Protein AF-A0A4Q3IGM4-F1 (afdb_monomer)

Radius of gyration: 17.04 Å; Cα contacts (8 Å, |Δi|>4): 184; chains: 1; bounding box: 42×23×62 Å

Solvent-accessible surface area (backbone atoms only — not comparable to full-atom values): 6688 Å² total; per-residue (Å²): 136,84,82,81,76,77,72,74,67,77,45,45,34,35,38,36,23,40,48,46,33,85,78,40,99,53,89,68,26,43,47,38,33,61,51,44,54,72,73,38,50,65,60,54,46,42,75,71,33,32,49,77,45,77,71,53,60,65,49,81,87,68,44,58,88,53,85,77,88,62,59,96,88,44,82,60,43,42,60,54,50,15,51,32,54,42,40,32,54,52,42,50,56,40,53,73,69,75,30,50,67,42,76,32,43,29,28,79,64,52,57,68,12,66,74,108

Nearest PDB structures (foldseek):
  1cev-assembly1_A  TM=8.577E-01  e=1.804E-06  [Bacillus] caldovelox
  4q3q-assembly3_C  TM=8.534E-01  e=1.298E-05  Schistosoma mansoni
  4q3v-assembly3_C  TM=8.436E-01  e=2.506E-05  Schistosoma mansoni
  4q41-assembly4_D  TM=8.660E-01  e=5.891E-05  Schistosoma mansoni
  4q3p-assembly2_B  TM=8.546E-01  e=5.516E-05  Schistosoma mansoni

Foldseek 3Di:
DDDDDLPDQPFEEEEEEELDPQPPPDPDLSCQVVVCVVVVVCVVNVVVRYHYDYPYYDDPVLFDFDDDDDDPPDGPRRVLVRSLVSLLVVLVVCVVVRHHYDYRGRDPSSVSNNVD

Mean predicted aligned error: 7.1 Å

Secondary structure (DSSP, 8-st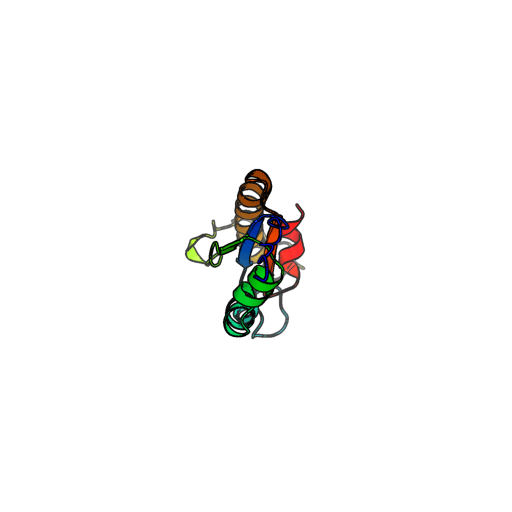ate):
-----PPPP-EEEEEEEE---TT-SSTTGGGHHHHHHHTTHHHHHHHTTEEEEEEEE--GGGPPP--SPPPTT-TTHHHHHHHHHHHHHHHHHHHHTTSEEEEEESSTTHHHHH--

Sequence (116 aa):
MTASFAPASQGRIALLGAPIEVGASRRGALMGPAGLRTAGLVGVLESLGYAVSDHGDILPRDLTPVDGPAPANARFYNEIAAWMRALSARAYELARSGDTPIFLGGDHSLSMGSVN

pLDDT: mean 85.54, std 13.87, range [37.03, 96.94]

Structure (mmCIF, N/CA/C/O backbone):
data_AF-A0A4Q3IGM4-F1
#
_entry.id   AF-A0A4Q3IGM4-F1
#
loop_
_atom_site.group_PDB
_atom_site.id
_atom_site.type_symbol
_atom_site.label_atom_id
_atom_site.label_alt_id
_atom_site.label_comp_id
_atom_site.label_asym_id
_atom_site.label_entity_id
_atom_site.label_seq_id
_atom_site.pdbx_PDB_ins_code
_atom_site.Cartn_x
_atom_site.Cartn_y
_atom_site.Cartn_z
_atom_site.occupancy
_atom_site.B_iso_or_equiv
_atom_site.auth_seq_id
_atom_site.auth_comp_id
_atom_site.auth_asym_id
_atom_site.auth_atom_id
_atom_site.pdbx_PDB_model_num
ATOM 1 N N . MET A 1 1 ? -21.568 0.929 39.968 1.00 41.06 1 MET A N 1
ATOM 2 C CA . MET A 1 1 ? -22.019 1.174 38.583 1.00 41.06 1 MET A CA 1
ATOM 3 C C . MET A 1 1 ? -20.943 1.996 37.890 1.00 41.06 1 MET A C 1
ATOM 5 O O . MET A 1 1 ? -20.917 3.207 38.045 1.00 41.06 1 MET A O 1
ATOM 9 N N . THR A 1 2 ? -19.981 1.344 37.243 1.00 37.03 2 THR A N 1
ATOM 10 C CA . THR A 1 2 ? -18.945 2.020 36.453 1.00 37.03 2 THR A CA 1
ATOM 11 C C . THR A 1 2 ? -19.516 2.289 35.067 1.00 37.03 2 THR A C 1
ATOM 13 O O . THR A 1 2 ? -19.767 1.361 34.303 1.00 37.03 2 THR A O 1
ATOM 16 N N . ALA A 1 3 ? -19.791 3.556 34.764 1.00 44.94 3 ALA A N 1
ATOM 17 C CA . ALA A 1 3 ? -20.144 3.965 33.414 1.00 44.94 3 ALA A CA 1
ATOM 18 C C . ALA A 1 3 ? -18.920 3.740 32.512 1.00 44.94 3 ALA A C 1
ATOM 20 O O . ALA A 1 3 ? -17.884 4.379 32.691 1.00 44.94 3 ALA A O 1
ATOM 21 N N . SER A 1 4 ? -19.025 2.788 31.585 1.00 49.28 4 SER A N 1
ATOM 22 C CA . SER A 1 4 ? -18.059 2.611 30.506 1.00 49.28 4 SER A CA 1
ATOM 23 C C . SER A 1 4 ? -18.266 3.755 29.516 1.00 49.28 4 SER A C 1
ATOM 25 O O . SER A 1 4 ? -19.276 3.808 28.818 1.00 49.28 4 SER A O 1
ATOM 27 N N . PHE A 1 5 ? -17.341 4.712 29.507 1.00 49.44 5 PHE A N 1
ATOM 28 C CA . PHE A 1 5 ? -17.229 5.670 28.416 1.00 49.44 5 PHE 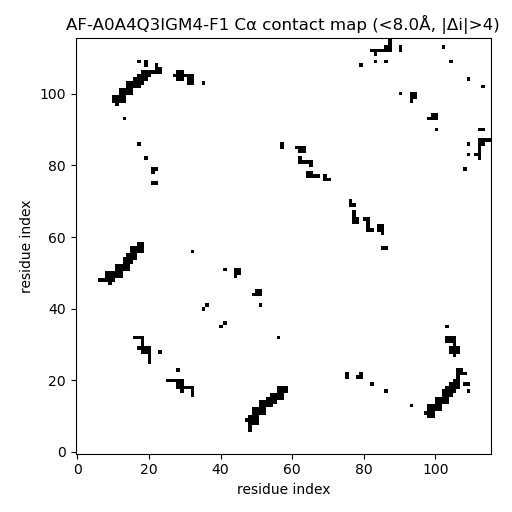A CA 1
ATOM 29 C C . PHE A 1 5 ? -16.600 4.924 27.239 1.00 49.44 5 PHE A C 1
ATOM 31 O O . PHE A 1 5 ? -15.406 4.631 27.259 1.00 49.44 5 PHE A O 1
ATOM 38 N N . ALA A 1 6 ? -17.400 4.590 26.226 1.00 54.12 6 ALA A N 1
ATOM 39 C CA . ALA A 1 6 ? -16.843 4.277 24.920 1.00 54.12 6 ALA A CA 1
ATOM 40 C C . ALA A 1 6 ? -16.142 5.556 24.424 1.00 54.12 6 ALA A C 1
ATOM 42 O O . ALA A 1 6 ? -16.800 6.602 24.363 1.00 54.12 6 ALA A O 1
ATOM 43 N N . PRO A 1 7 ? -14.828 5.538 24.142 1.00 53.84 7 PRO A N 1
ATOM 44 C CA . PRO A 1 7 ? -14.173 6.712 23.587 1.00 53.84 7 PRO A CA 1
ATOM 45 C C . PRO A 1 7 ? -14.859 7.075 22.264 1.00 53.84 7 PRO A C 1
ATOM 47 O O . PRO A 1 7 ? -15.198 6.198 21.470 1.00 53.84 7 PRO A O 1
ATOM 50 N N . ALA A 1 8 ? -15.097 8.370 22.038 1.00 57.34 8 ALA A N 1
ATOM 51 C CA . ALA A 1 8 ? -15.514 8.851 20.727 1.00 57.34 8 ALA A CA 1
ATOM 52 C C . ALA A 1 8 ? -14.471 8.391 19.696 1.00 57.34 8 ALA A C 1
ATOM 54 O O . ALA A 1 8 ? -13.273 8.496 19.961 1.00 57.34 8 ALA A O 1
ATOM 55 N N . SER A 1 9 ? -14.912 7.851 18.555 1.00 64.00 9 SER A N 1
ATOM 56 C CA . SER A 1 9 ? -13.993 7.351 17.530 1.00 64.00 9 SER A CA 1
ATOM 57 C C . SER A 1 9 ? -13.021 8.462 17.130 1.00 64.00 9 SER A C 1
ATOM 59 O O . SER A 1 9 ? -13.466 9.511 16.659 1.00 64.00 9 SER A O 1
ATOM 61 N N . GLN A 1 10 ? -11.716 8.229 17.290 1.00 77.81 10 GLN A N 1
ATOM 62 C CA . GLN A 1 10 ? -10.670 9.203 16.942 1.00 77.81 10 GLN A CA 1
ATOM 63 C C . GLN A 1 10 ? -10.621 9.507 15.434 1.00 77.81 10 GLN A C 1
ATOM 65 O O . GLN A 1 10 ? -10.015 10.484 15.008 1.00 77.81 10 GLN A O 1
ATOM 70 N N . GLY A 1 11 ? -11.283 8.682 14.622 1.00 90.25 11 GLY A N 1
ATOM 71 C CA . GLY A 1 11 ? -11.399 8.812 13.177 1.00 90.25 11 GLY A CA 1
ATOM 72 C C . GLY A 1 11 ? -11.510 7.437 12.525 1.00 90.25 11 GLY A C 1
ATOM 73 O O . GLY A 1 11 ? -11.553 6.411 13.214 1.00 90.25 11 GLY A O 1
ATOM 74 N N . ARG A 1 12 ? -11.540 7.414 11.192 1.00 95.81 12 ARG A N 1
ATOM 75 C CA . ARG A 1 12 ? -11.445 6.184 10.401 1.00 95.81 12 ARG A CA 1
ATOM 76 C C . ARG A 1 12 ? -10.089 6.119 9.710 1.00 95.81 12 ARG A C 1
ATOM 78 O O . ARG A 1 12 ? -9.602 7.134 9.214 1.00 95.81 12 ARG A O 1
ATOM 85 N N . ILE A 1 13 ? -9.487 4.938 9.702 1.00 96.38 13 ILE A N 1
ATOM 86 C CA . ILE A 1 13 ? -8.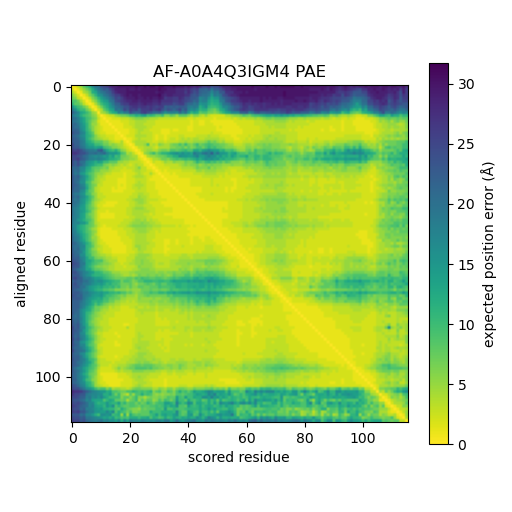214 4.650 9.048 1.00 96.38 13 ILE A CA 1
ATOM 87 C C . ILE A 1 13 ? -8.475 3.679 7.903 1.00 96.38 13 ILE A C 1
ATOM 89 O O . ILE A 1 13 ? -9.083 2.631 8.114 1.00 96.38 13 ILE A O 1
ATOM 93 N N . ALA A 1 14 ? -7.944 3.992 6.726 1.00 96.94 14 ALA A N 1
ATOM 94 C CA . ALA A 1 14 ? -7.899 3.073 5.599 1.00 96.94 14 ALA A CA 1
ATOM 95 C C . ALA A 1 14 ? -6.479 2.513 5.447 1.00 96.94 14 ALA A C 1
ATOM 97 O O . ALA A 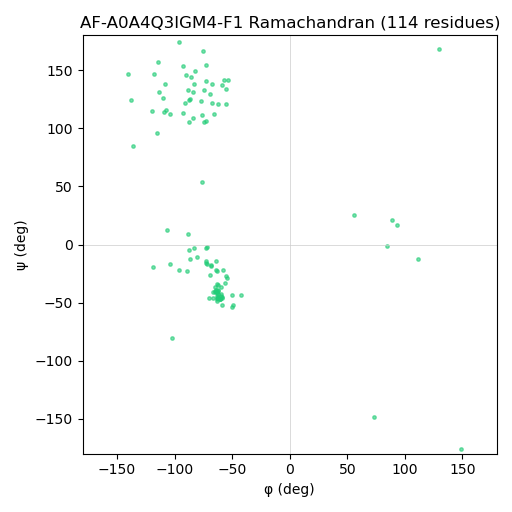1 14 ? -5.551 3.248 5.113 1.00 96.94 14 ALA A O 1
ATOM 98 N N . LEU A 1 15 ? -6.295 1.217 5.693 1.00 96.56 15 LEU A N 1
ATOM 99 C CA . LEU A 1 15 ? -5.020 0.531 5.487 1.00 96.56 15 LEU A CA 1
ATOM 100 C C . LEU A 1 15 ? -4.923 0.007 4.057 1.00 96.56 15 LEU A C 1
ATOM 102 O O . LEU A 1 15 ? -5.843 -0.649 3.574 1.00 96.56 15 LEU A O 1
ATOM 106 N N . LEU A 1 16 ? -3.791 0.247 3.400 1.00 96.56 16 LEU A N 1
ATOM 107 C CA . LEU A 1 16 ? -3.480 -0.330 2.093 1.00 96.56 16 LEU A CA 1
ATOM 108 C C . LEU A 1 16 ? -2.027 -0.782 2.058 1.00 96.56 16 LEU A C 1
ATOM 110 O O . LEU A 1 16 ? -1.121 0.015 2.292 1.00 96.56 16 LEU A O 1
ATOM 114 N N . GLY A 1 17 ? -1.786 -2.045 1.735 1.00 95.31 17 GLY A N 1
ATOM 115 C CA . GLY A 1 17 ? -0.438 -2.537 1.509 1.00 95.31 17 GLY A CA 1
ATOM 116 C C . GLY A 1 17 ? 0.033 -2.325 0.082 1.00 95.31 17 GLY A C 1
ATOM 117 O O . GLY A 1 17 ? -0.713 -2.432 -0.890 1.00 95.31 17 GLY A O 1
ATOM 118 N N . ALA A 1 18 ? 1.315 -2.031 -0.037 1.00 93.38 18 ALA A N 1
ATOM 119 C CA . ALA A 1 18 ? 2.007 -1.839 -1.294 1.00 93.38 18 ALA A CA 1
ATOM 120 C C . ALA A 1 18 ? 3.348 -2.582 -1.193 1.00 93.38 18 ALA A C 1
ATOM 122 O O . ALA A 1 18 ? 4.363 -1.989 -0.809 1.00 93.38 18 ALA A O 1
ATOM 123 N N . PRO A 1 19 ? 3.345 -3.900 -1.481 1.00 91.00 19 PRO A N 1
ATOM 124 C CA . PRO A 1 19 ? 4.489 -4.798 -1.325 1.00 91.00 19 PRO A CA 1
ATOM 125 C C . PRO A 1 19 ? 5.519 -4.605 -2.453 1.00 91.00 19 PRO A C 1
ATOM 127 O O . PRO A 1 19 ? 5.905 -5.546 -3.144 1.00 91.00 19 PRO A O 1
ATOM 130 N N . ILE A 1 20 ? 5.958 -3.362 -2.654 1.00 87.56 20 ILE A N 1
ATOM 131 C CA . ILE A 1 20 ? 6.952 -2.988 -3.657 1.00 87.56 20 ILE A CA 1
ATOM 132 C C . ILE A 1 20 ? 8.333 -3.396 -3.134 1.00 87.56 20 ILE A C 1
ATOM 134 O O . ILE A 1 20 ? 8.732 -2.995 -2.041 1.00 87.56 20 ILE A O 1
ATOM 138 N N . GLU A 1 21 ? 9.050 -4.211 -3.906 1.00 86.06 21 GLU A N 1
ATOM 139 C CA . GLU A 1 21 ? 10.428 -4.628 -3.606 1.00 86.06 21 GLU A CA 1
ATOM 140 C C . GLU A 1 21 ? 11.431 -4.195 -4.681 1.00 86.06 21 GLU A C 1
ATOM 142 O O . GLU A 1 21 ? 12.629 -4.132 -4.421 1.00 86.06 21 GLU A O 1
ATOM 147 N N . VAL A 1 22 ? 10.970 -3.881 -5.891 1.00 82.19 22 VAL A N 1
ATOM 148 C CA . VAL A 1 22 ? 11.853 -3.641 -7.043 1.00 82.19 22 VAL A CA 1
ATOM 149 C C . VAL A 1 22 ? 12.706 -2.376 -6.938 1.00 82.19 22 VAL A C 1
ATOM 151 O O . VAL A 1 22 ? 13.720 -2.266 -7.630 1.00 82.19 22 VAL A O 1
ATOM 154 N N . GLY A 1 23 ? 12.344 -1.443 -6.056 1.00 72.12 23 GLY A N 1
ATOM 155 C CA . GLY A 1 23 ? 13.165 -0.290 -5.696 1.00 72.12 23 GLY A CA 1
ATOM 156 C C . GLY A 1 23 ? 14.164 -0.579 -4.570 1.00 72.12 23 GLY A C 1
ATOM 157 O O . GLY A 1 23 ? 15.076 0.220 -4.347 1.00 72.12 23 GLY A O 1
ATOM 158 N N . ALA A 1 24 ? 14.043 -1.705 -3.860 1.00 70.00 24 ALA A N 1
ATOM 159 C CA . ALA A 1 24 ? 14.977 -2.095 -2.812 1.00 70.00 24 ALA A CA 1
ATOM 160 C C . ALA A 1 24 ? 16.221 -2.799 -3.374 1.00 70.00 24 ALA A C 1
ATOM 162 O O . ALA A 1 24 ? 16.157 -3.721 -4.182 1.00 70.00 24 ALA A O 1
ATOM 163 N N . SER A 1 25 ? 17.390 -2.455 -2.832 1.00 70.38 25 SER A N 1
ATOM 164 C CA . SER A 1 25 ? 18.643 -3.178 -3.104 1.00 70.38 25 SER A CA 1
ATOM 165 C C . SER A 1 25 ? 18.717 -4.560 -2.430 1.00 70.38 25 SER A C 1
ATOM 167 O O . SER A 1 25 ? 19.712 -5.264 -2.597 1.00 70.38 25 SER A O 1
ATOM 169 N N . ARG A 1 26 ? 17.705 -4.945 -1.635 1.00 75.38 26 ARG A N 1
ATOM 170 C CA . ARG A 1 26 ? 17.651 -6.196 -0.863 1.00 75.38 26 ARG A CA 1
ATOM 171 C C . ARG A 1 26 ? 16.251 -6.805 -0.893 1.00 75.38 26 ARG A C 1
ATOM 173 O O . ARG A 1 26 ? 15.265 -6.077 -0.859 1.00 75.38 26 ARG A O 1
ATOM 180 N N . ARG A 1 27 ? 16.190 -8.138 -0.873 1.00 81.69 27 ARG A N 1
ATOM 181 C CA . ARG A 1 27 ? 14.935 -8.889 -0.743 1.00 81.69 27 ARG A CA 1
ATOM 182 C C . ARG A 1 27 ? 14.372 -8.806 0.678 1.00 81.69 27 ARG A C 1
ATOM 184 O O . ARG A 1 27 ? 15.127 -8.636 1.636 1.00 81.69 27 ARG A O 1
ATOM 191 N N . GLY A 1 28 ? 13.060 -8.971 0.798 1.00 83.81 28 GLY A N 1
ATOM 192 C CA . GLY A 1 28 ? 12.287 -8.969 2.040 1.00 83.81 28 GLY A CA 1
ATOM 193 C C . GLY A 1 28 ? 11.358 -7.763 2.187 1.00 83.81 28 GLY A C 1
ATOM 194 O O . GLY A 1 28 ? 10.472 -7.793 3.035 1.00 83.81 28 GLY A O 1
ATOM 195 N N . ALA A 1 29 ? 11.509 -6.728 1.354 1.00 84.44 29 ALA A N 1
ATOM 196 C CA . ALA A 1 29 ? 10.670 -5.531 1.420 1.00 84.44 29 ALA A CA 1
ATOM 197 C C . ALA A 1 29 ? 9.192 -5.865 1.157 1.00 84.44 29 ALA A C 1
ATOM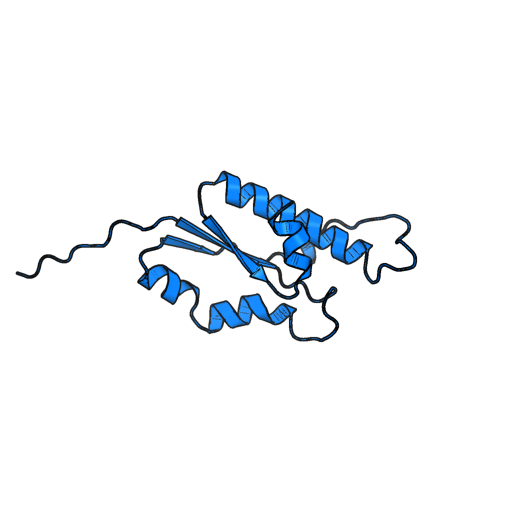 199 O O . ALA A 1 29 ? 8.323 -5.406 1.893 1.00 84.44 29 ALA A O 1
ATOM 200 N N . LEU A 1 30 ? 8.903 -6.770 0.213 1.00 89.50 30 LEU A N 1
ATOM 201 C CA . LEU A 1 30 ? 7.530 -7.200 -0.092 1.00 89.50 30 LEU A CA 1
ATOM 202 C C . LEU A 1 30 ? 6.779 -7.786 1.117 1.00 89.50 30 LEU A C 1
ATOM 204 O O . LEU A 1 30 ? 5.553 -7.826 1.118 1.00 89.50 30 LEU A O 1
ATOM 208 N N . MET A 1 31 ? 7.496 -8.259 2.145 1.00 91.00 31 MET A N 1
ATOM 209 C CA . MET A 1 31 ? 6.902 -8.881 3.332 1.00 91.00 31 MET A CA 1
ATOM 210 C C . MET A 1 31 ? 6.384 -7.857 4.349 1.00 91.00 31 MET A C 1
ATOM 212 O O . MET A 1 31 ? 5.693 -8.250 5.286 1.00 91.00 31 MET A O 1
ATOM 216 N N . GLY A 1 32 ? 6.704 -6.567 4.187 1.00 91.31 32 GLY A N 1
ATOM 217 C CA . GLY A 1 32 ? 6.325 -5.495 5.113 1.00 91.31 32 GLY A CA 1
ATOM 218 C C . GLY A 1 32 ? 4.833 -5.478 5.472 1.00 91.31 32 GLY A C 1
ATOM 219 O O . GLY A 1 32 ? 4.513 -5.573 6.661 1.00 91.31 32 GLY A O 1
ATOM 220 N N . PRO A 1 33 ? 3.907 -5.448 4.491 1.00 94.62 33 PRO A N 1
ATOM 221 C CA . PRO A 1 33 ? 2.472 -5.412 4.770 1.00 94.62 33 PRO A CA 1
ATOM 222 C C . PRO A 1 33 ? 1.990 -6.638 5.554 1.00 94.62 33 PRO A C 1
ATOM 224 O O . PRO A 1 33 ? 1.302 -6.506 6.567 1.00 94.62 33 PRO A O 1
ATOM 227 N N . ALA A 1 34 ? 2.395 -7.838 5.130 1.00 94.38 34 ALA A N 1
ATOM 228 C CA . ALA A 1 34 ? 2.034 -9.083 5.806 1.00 94.38 34 ALA A CA 1
ATOM 229 C C . ALA A 1 34 ? 2.631 -9.166 7.222 1.00 94.38 34 ALA A C 1
ATOM 231 O O . ALA A 1 34 ? 1.949 -9.588 8.159 1.00 94.38 34 ALA A O 1
ATOM 232 N N . GLY A 1 35 ? 3.879 -8.725 7.399 1.00 94.38 35 GLY A N 1
ATOM 233 C CA . GLY A 1 35 ? 4.564 -8.696 8.689 1.00 94.38 35 GLY A CA 1
ATOM 234 C C . GLY A 1 35 ? 3.886 -7.761 9.687 1.00 94.38 35 GLY A C 1
ATOM 235 O O . GLY A 1 35 ? 3.625 -8.166 10.818 1.00 94.38 35 GLY A O 1
ATOM 236 N N . LEU A 1 36 ? 3.527 -6.546 9.263 1.00 94.25 36 LEU A N 1
ATOM 237 C CA . LEU A 1 36 ? 2.829 -5.575 10.114 1.00 94.25 36 LEU A CA 1
ATOM 238 C C . LEU A 1 36 ? 1.432 -6.055 10.519 1.00 94.25 36 LEU A C 1
ATOM 240 O O . LEU A 1 36 ? 1.049 -5.923 11.683 1.00 94.25 36 LEU A O 1
ATOM 244 N N . ARG A 1 37 ? 0.687 -6.670 9.593 1.00 95.69 37 ARG A N 1
ATOM 245 C CA . ARG A 1 37 ? -0.605 -7.292 9.920 1.00 95.69 37 ARG A CA 1
ATOM 246 C C . ARG A 1 37 ? -0.443 -8.436 10.915 1.00 95.69 37 ARG A C 1
ATOM 248 O O . ARG A 1 37 ? -1.154 -8.474 11.914 1.00 95.69 37 ARG A O 1
ATOM 255 N N . THR A 1 38 ? 0.531 -9.317 10.688 1.00 95.88 38 THR A N 1
ATOM 256 C CA . THR A 1 38 ? 0.826 -10.447 11.587 1.00 95.88 38 THR A CA 1
ATOM 257 C C . THR A 1 38 ? 1.246 -9.975 12.981 1.00 95.88 38 THR A C 1
ATOM 259 O O . THR A 1 38 ? 0.887 -10.598 13.975 1.00 95.88 38 THR A O 1
ATOM 262 N N . ALA A 1 39 ? 1.953 -8.847 13.071 1.00 95.94 39 ALA A N 1
ATOM 263 C CA . ALA A 1 39 ? 2.339 -8.223 14.335 1.00 95.94 39 ALA A CA 1
ATOM 264 C C . ALA A 1 39 ? 1.168 -7.564 15.098 1.00 95.94 39 ALA A C 1
ATOM 266 O O . ALA A 1 39 ? 1.376 -7.044 16.192 1.00 95.94 39 ALA A O 1
ATOM 267 N N . GLY A 1 40 ? -0.053 -7.577 14.550 1.00 96.38 40 GLY A N 1
ATOM 268 C CA . GLY A 1 40 ? -1.252 -7.079 15.226 1.00 96.38 40 GLY A CA 1
ATOM 269 C C . GLY A 1 40 ? -1.536 -5.591 15.019 1.00 96.38 40 GLY A C 1
ATOM 270 O O . GLY A 1 40 ? -2.273 -5.010 15.815 1.00 96.38 40 GLY A O 1
ATOM 271 N N . LEU A 1 41 ? -0.995 -4.967 13.963 1.00 96.44 41 LEU A N 1
ATOM 272 C CA . LEU A 1 41 ? -1.171 -3.531 13.696 1.00 96.44 41 LEU A CA 1
ATOM 273 C C . LEU A 1 41 ? -2.642 -3.079 13.740 1.00 96.44 41 LEU A C 1
ATOM 275 O O . LEU A 1 41 ? -2.938 -2.050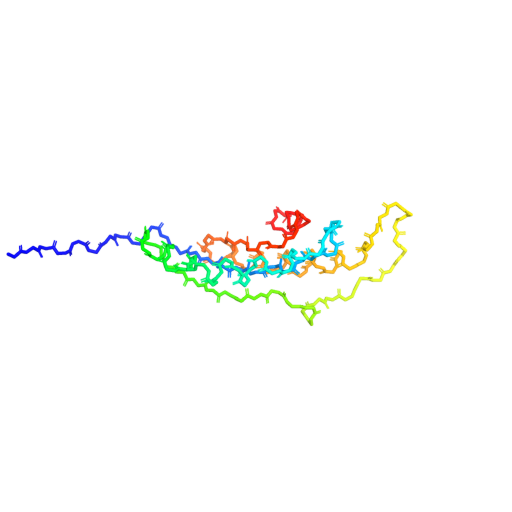 14.341 1.00 96.44 41 LEU A O 1
ATOM 279 N N . VAL A 1 42 ? -3.559 -3.850 13.142 1.00 96.44 42 VAL A N 1
ATOM 280 C CA . VAL A 1 42 ? -4.999 -3.529 13.126 1.00 96.44 42 VAL A CA 1
ATOM 281 C C . VAL A 1 42 ? -5.546 -3.424 14.550 1.00 96.44 42 VAL A C 1
ATOM 283 O O . VAL A 1 42 ? -6.089 -2.387 14.918 1.00 96.44 42 VAL A O 1
ATOM 286 N N . GLY A 1 43 ? -5.307 -4.441 15.382 1.00 95.81 43 GLY A N 1
ATOM 287 C CA . GLY A 1 43 ? -5.780 -4.453 16.767 1.00 95.81 43 GLY A CA 1
ATOM 288 C C . GLY A 1 43 ? -5.171 -3.335 17.619 1.00 95.81 43 GLY A C 1
ATOM 289 O O . GLY A 1 43 ? -5.853 -2.770 18.471 1.00 95.81 43 GLY A O 1
ATOM 290 N N . VAL A 1 44 ? -3.911 -2.956 17.367 1.00 96.62 44 VAL A N 1
ATOM 291 C CA . VAL A 1 44 ? -3.288 -1.798 18.033 1.00 96.62 44 VAL A CA 1
ATOM 292 C C . VAL A 1 44 ? -4.020 -0.506 17.667 1.00 96.62 44 VAL A C 1
ATOM 294 O O . VAL A 1 44 ? -4.378 0.255 18.563 1.00 96.62 44 VAL A O 1
ATOM 297 N N . LEU A 1 45 ? -4.287 -0.266 16.381 1.00 95.44 45 LEU A N 1
ATOM 298 C CA . LEU A 1 45 ? -5.010 0.926 15.923 1.00 95.44 45 LEU A CA 1
ATOM 299 C C . LEU A 1 45 ? -6.447 0.976 16.471 1.00 95.44 45 LEU A C 1
ATOM 301 O O . LEU A 1 45 ? -6.891 2.027 16.934 1.00 95.44 45 LEU A O 1
ATOM 305 N N . GLU A 1 46 ? -7.145 -0.158 16.496 1.00 95.88 46 GLU A N 1
ATOM 306 C CA . GLU A 1 46 ? -8.481 -0.269 17.093 1.00 95.88 46 GLU A CA 1
ATOM 307 C C . GLU A 1 46 ? -8.456 0.007 18.604 1.00 95.88 46 GLU A C 1
ATOM 309 O O . GLU A 1 46 ? -9.301 0.744 19.114 1.00 95.88 46 GLU A O 1
ATOM 314 N N . SER A 1 47 ? -7.444 -0.494 19.325 1.00 95.38 47 SER A N 1
ATOM 315 C CA . SER A 1 47 ? -7.278 -0.239 20.767 1.00 95.38 47 SER A CA 1
ATOM 316 C C . SER A 1 47 ? -7.038 1.240 21.104 1.00 95.38 47 SER A C 1
ATOM 318 O O . SER A 1 47 ? -7.341 1.678 22.214 1.00 95.38 47 SER A O 1
ATOM 320 N N . LEU A 1 48 ? -6.541 2.024 20.140 1.00 94.25 48 LEU A N 1
ATOM 321 C CA . LEU A 1 48 ? -6.364 3.476 20.248 1.00 94.25 48 LEU A CA 1
ATOM 322 C C . LEU A 1 48 ? -7.654 4.265 19.946 1.00 94.25 48 LEU A C 1
ATOM 324 O O . LEU A 1 48 ? -7.661 5.493 20.068 1.00 94.25 48 LEU A O 1
ATOM 328 N N . GLY A 1 49 ? -8.741 3.579 19.575 1.00 94.69 49 GLY A N 1
ATOM 329 C CA . GLY A 1 49 ? -10.056 4.170 19.324 1.00 94.69 49 GLY A CA 1
ATOM 330 C C . GLY A 1 49 ? -10.328 4.557 17.866 1.00 94.69 49 GLY A C 1
ATOM 331 O O . GLY A 1 49 ? -11.248 5.340 17.618 1.00 94.69 49 GLY A O 1
ATOM 332 N N . TYR A 1 50 ? -9.553 4.048 16.904 1.00 95.69 50 TYR A N 1
ATOM 333 C CA . TYR A 1 50 ? -9.830 4.226 15.473 1.00 95.69 50 TYR A CA 1
ATOM 334 C C . TYR A 1 50 ? -10.709 3.097 14.930 1.00 95.69 50 TYR A C 1
ATOM 336 O O . TYR A 1 50 ? -10.560 1.944 15.325 1.00 95.69 50 TYR A O 1
ATOM 344 N N . ALA A 1 51 ? -11.578 3.407 13.967 1.00 95.62 51 ALA A N 1
ATOM 345 C CA . ALA A 1 51 ? -12.189 2.376 13.130 1.00 95.62 51 ALA A CA 1
ATOM 346 C C . ALA A 1 51 ? -11.266 2.095 11.939 1.00 95.62 51 ALA A C 1
ATOM 348 O O . ALA A 1 51 ? -10.898 3.025 11.221 1.00 95.62 51 ALA A O 1
ATOM 349 N N . VAL A 1 52 ? -10.882 0.838 11.731 1.00 96.31 52 VAL A N 1
ATOM 350 C CA . VAL A 1 52 ? -9.902 0.459 10.707 1.00 96.31 52 VAL A CA 1
ATOM 351 C C . VAL A 1 52 ? -10.587 -0.314 9.582 1.00 96.31 52 VAL A C 1
ATOM 353 O O . VAL A 1 52 ? -11.244 -1.322 9.823 1.00 96.31 52 VAL A O 1
ATOM 356 N N . SER A 1 53 ? -10.413 0.149 8.347 1.00 96.44 53 SER A N 1
ATOM 357 C CA . SER A 1 53 ? -10.782 -0.564 7.124 1.00 96.44 53 SER A CA 1
ATOM 358 C C . SER A 1 53 ? -9.511 -1.042 6.432 1.00 96.44 53 SER A C 1
ATOM 360 O O . SER A 1 53 ? -8.691 -0.230 6.008 1.00 96.44 53 SER A O 1
ATOM 362 N N . ASP A 1 54 ? -9.319 -2.356 6.327 1.00 96.44 54 ASP A N 1
ATOM 363 C CA . ASP A 1 54 ? -8.183 -2.938 5.609 1.00 96.44 54 ASP A CA 1
ATOM 364 C C . ASP A 1 54 ? -8.564 -3.231 4.154 1.00 96.44 54 ASP A C 1
ATOM 366 O O . ASP A 1 54 ? -9.398 -4.091 3.871 1.00 96.44 54 ASP A O 1
ATOM 370 N N . HIS A 1 55 ? -7.944 -2.507 3.223 1.00 96.38 55 HIS A N 1
ATOM 371 C CA . HIS A 1 55 ? -8.179 -2.628 1.785 1.00 96.38 55 HIS A CA 1
ATOM 372 C C . HIS A 1 55 ? -7.279 -3.678 1.117 1.00 96.38 55 HIS A C 1
ATOM 374 O O . HIS A 1 55 ? -7.265 -3.777 -0.112 1.00 96.38 55 HIS A O 1
ATOM 380 N N . GLY A 1 56 ? -6.542 -4.469 1.903 1.00 96.00 56 GLY A N 1
ATOM 381 C CA . GLY A 1 56 ? -5.632 -5.488 1.396 1.00 96.00 56 GLY A CA 1
ATOM 382 C C . GLY A 1 56 ? -4.373 -4.882 0.784 1.00 96.00 56 GLY A C 1
ATOM 383 O O . GLY A 1 56 ? -3.893 -3.840 1.233 1.00 96.00 56 GLY A O 1
ATOM 384 N N . ASP A 1 57 ? -3.823 -5.557 -0.222 1.00 95.75 57 ASP A N 1
ATOM 385 C CA . ASP A 1 57 ? -2.586 -5.161 -0.893 1.00 95.75 57 ASP A CA 1
ATOM 386 C C . ASP A 1 57 ? -2.846 -4.858 -2.368 1.00 95.75 57 ASP A C 1
ATOM 388 O O . ASP A 1 57 ? -3.666 -5.521 -3.006 1.00 95.75 57 ASP A O 1
ATOM 392 N N . ILE A 1 58 ? -2.096 -3.906 -2.923 1.00 94.25 58 ILE A N 1
ATOM 393 C CA . ILE A 1 58 ? -1.920 -3.802 -4.373 1.00 94.25 58 ILE A CA 1
ATOM 394 C C . ILE A 1 58 ? -1.083 -4.995 -4.823 1.00 94.25 58 ILE A C 1
ATOM 396 O O . ILE A 1 58 ? -0.016 -5.272 -4.269 1.00 94.25 58 ILE A O 1
ATOM 400 N N . LEU A 1 59 ? -1.561 -5.700 -5.840 1.00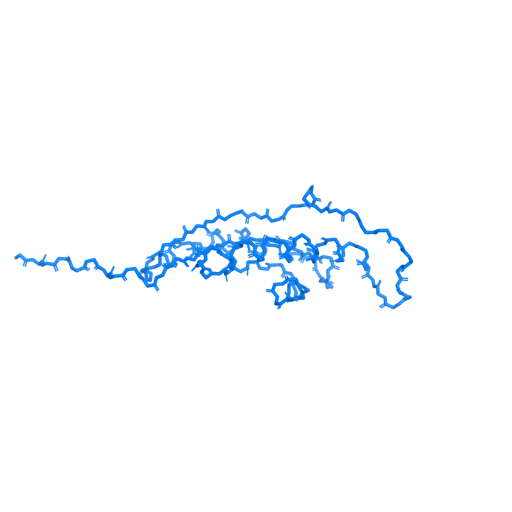 91.69 59 LEU A N 1
ATOM 401 C CA . LEU A 1 59 ? -0.940 -6.916 -6.336 1.00 91.69 59 LEU A CA 1
AT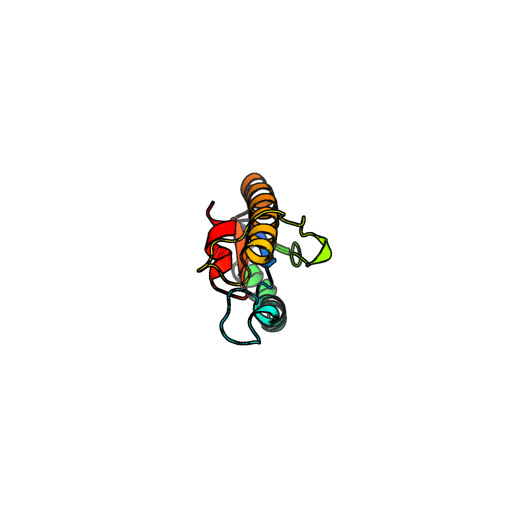OM 402 C C . LEU A 1 59 ? -0.424 -6.705 -7.762 1.00 91.69 59 LEU A C 1
ATOM 404 O O . LEU A 1 59 ? -0.943 -5.861 -8.488 1.00 91.69 59 LEU A O 1
ATOM 408 N N . PRO A 1 60 ? 0.559 -7.502 -8.222 1.00 87.19 60 PRO A N 1
ATOM 409 C CA . PRO A 1 60 ? 1.106 -7.364 -9.575 1.00 87.19 60 PRO A CA 1
ATOM 410 C C . PRO A 1 60 ? 0.055 -7.416 -10.693 1.00 87.19 60 PRO A C 1
ATOM 412 O O . PRO A 1 60 ? 0.228 -6.797 -11.736 1.00 87.19 60 PRO A O 1
ATOM 415 N N . ARG A 1 61 ? -1.060 -8.124 -10.470 1.00 89.12 61 ARG A N 1
ATOM 416 C CA . ARG A 1 61 ? -2.191 -8.188 -11.411 1.00 89.12 61 ARG A CA 1
ATOM 417 C C . ARG A 1 61 ? -2.967 -6.871 -11.549 1.00 89.12 61 ARG A C 1
ATOM 419 O O . ARG A 1 61 ? -3.705 -6.720 -12.513 1.00 89.12 61 ARG A O 1
ATOM 426 N N . ASP A 1 62 ? -2.822 -5.960 -10.591 1.00 88.88 62 ASP A N 1
ATOM 427 C CA . ASP A 1 62 ? -3.491 -4.656 -10.575 1.00 88.88 62 ASP A CA 1
ATOM 428 C C . ASP A 1 62 ? -2.665 -3.597 -11.331 1.00 88.88 62 ASP A C 1
ATOM 430 O O . ASP A 1 62 ? -3.096 -2.455 -11.500 1.00 88.88 62 ASP A O 1
ATOM 434 N N . LEU A 1 63 ? -1.462 -3.960 -11.791 1.00 92.19 63 LEU A N 1
ATOM 435 C CA . LEU A 1 63 ? -0.553 -3.062 -12.487 1.00 92.19 63 LEU A CA 1
ATOM 436 C C . LEU A 1 63 ? -0.892 -2.988 -13.973 1.00 92.19 63 LEU A C 1
ATOM 438 O O . LEU A 1 63 ? -0.994 -4.000 -14.665 1.00 92.19 63 LEU A O 1
ATOM 442 N N . THR A 1 64 ? -0.983 -1.764 -14.488 1.00 93.06 64 THR A N 1
ATOM 443 C CA . THR A 1 64 ? -1.004 -1.532 -15.935 1.00 93.06 64 THR A CA 1
ATOM 444 C C . THR A 1 64 ? 0.432 -1.414 -16.442 1.00 93.06 64 THR A C 1
ATOM 446 O O . THR A 1 64 ? 1.159 -0.554 -15.931 1.00 93.06 64 THR A O 1
ATOM 449 N N . PRO A 1 65 ? 0.855 -2.223 -17.433 1.00 90.38 65 PRO A N 1
ATOM 450 C CA . PRO A 1 65 ? 2.183 -2.106 -18.020 1.00 90.38 65 PRO A CA 1
ATOM 451 C C . PRO A 1 65 ? 2.479 -0.684 -18.505 1.00 90.38 65 PRO A C 1
ATOM 453 O O . PRO A 1 65 ? 1.609 0.010 -19.037 1.00 90.38 65 PRO A O 1
ATOM 456 N N . VAL A 1 66 ? 3.721 -0.247 -18.309 1.00 89.94 66 VAL A N 1
ATOM 457 C CA . VAL A 1 66 ? 4.220 1.027 -18.827 1.00 89.94 66 VAL A CA 1
ATOM 458 C C . VAL A 1 66 ? 5.201 0.730 -19.949 1.00 89.94 66 VAL A C 1
ATOM 460 O O . VAL A 1 66 ? 6.266 0.165 -19.709 1.00 89.94 66 VAL A O 1
ATOM 463 N N . ASP A 1 67 ? 4.832 1.120 -21.165 1.00 88.19 67 ASP A N 1
ATOM 464 C CA . ASP A 1 67 ? 5.678 0.995 -22.348 1.00 88.19 67 ASP A CA 1
ATOM 465 C C . ASP A 1 67 ? 6.491 2.271 -22.593 1.00 88.19 67 ASP A C 1
ATOM 467 O O . ASP A 1 67 ? 6.081 3.378 -22.236 1.00 88.19 67 ASP A O 1
ATOM 471 N N . GLY A 1 68 ? 7.639 2.113 -23.251 1.00 87.75 68 GLY A N 1
ATOM 472 C CA . GLY A 1 68 ? 8.505 3.216 -23.663 1.00 87.75 68 GLY A CA 1
ATOM 473 C C . GLY A 1 68 ? 9.971 3.027 -23.266 1.00 87.75 68 GLY A C 1
ATOM 474 O O . GLY A 1 68 ? 10.308 2.113 -22.504 1.00 87.75 68 GLY A O 1
ATOM 475 N N . PRO A 1 69 ? 10.868 3.871 -23.808 1.00 89.19 69 PRO A N 1
ATOM 476 C CA . PRO A 1 69 ? 12.284 3.814 -23.483 1.00 89.19 69 PRO A CA 1
ATOM 477 C C . PRO A 1 69 ? 12.510 4.227 -22.024 1.00 89.19 69 PRO A C 1
ATOM 479 O O . PRO A 1 69 ? 12.185 5.343 -21.620 1.00 89.19 69 PRO A O 1
ATOM 482 N N . ALA A 1 70 ? 13.106 3.329 -21.242 1.00 88.44 70 ALA A N 1
ATOM 483 C CA . ALA A 1 70 ? 13.562 3.648 -19.897 1.00 88.44 70 ALA A CA 1
ATOM 484 C C . ALA A 1 70 ? 14.816 4.547 -19.956 1.00 88.44 70 ALA A C 1
ATOM 486 O O . ALA A 1 70 ? 15.697 4.309 -20.790 1.00 88.44 70 ALA A O 1
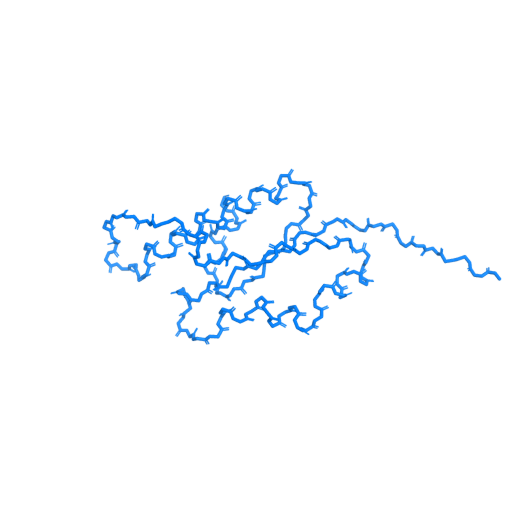ATOM 487 N N . PRO A 1 71 ? 14.952 5.549 -19.067 1.00 90.62 71 PRO A N 1
ATOM 488 C CA . PRO A 1 71 ? 16.187 6.315 -18.941 1.00 90.62 71 PRO A CA 1
ATOM 489 C C . PRO A 1 71 ? 17.384 5.405 -18.630 1.00 90.62 71 PRO A C 1
ATOM 491 O O . PRO A 1 71 ? 17.272 4.490 -17.815 1.00 90.62 71 PRO A O 1
ATOM 494 N N . ALA A 1 72 ? 18.552 5.699 -19.211 1.00 87.19 72 ALA A N 1
ATOM 495 C CA . ALA A 1 72 ? 19.753 4.857 -19.093 1.00 87.19 72 ALA A CA 1
ATOM 496 C C . ALA A 1 72 ? 20.186 4.570 -17.640 1.00 87.19 72 ALA A C 1
ATOM 498 O O . ALA A 1 72 ? 20.767 3.526 -17.355 1.00 87.19 72 ALA A O 1
ATOM 499 N N . ASN A 1 73 ? 19.861 5.475 -16.712 1.00 88.38 73 ASN A N 1
ATOM 500 C CA . ASN A 1 73 ? 20.297 5.418 -15.316 1.00 88.38 73 ASN A CA 1
ATOM 501 C C . ASN A 1 73 ? 19.160 5.006 -14.358 1.00 88.38 73 ASN A C 1
ATOM 503 O O . ASN A 1 73 ? 19.299 5.157 -13.146 1.00 88.38 73 ASN A O 1
ATOM 507 N N . ALA A 1 74 ? 18.028 4.520 -14.882 1.00 85.38 74 ALA A N 1
ATOM 508 C CA . ALA A 1 74 ? 16.841 4.172 -14.103 1.00 85.38 74 ALA A CA 1
ATOM 509 C C . ALA A 1 74 ? 16.561 2.662 -14.174 1.00 85.38 74 ALA A C 1
ATOM 511 O O . ALA A 1 74 ? 15.925 2.157 -15.101 1.00 85.38 74 ALA A O 1
ATOM 512 N N . ARG A 1 75 ? 17.042 1.918 -13.171 1.00 84.94 75 ARG A N 1
ATOM 513 C CA . ARG A 1 75 ? 16.783 0.473 -13.059 1.00 84.94 75 ARG A CA 1
ATOM 514 C C . ARG A 1 75 ? 15.301 0.227 -12.770 1.00 84.94 75 ARG A C 1
ATOM 516 O O . ARG A 1 75 ? 14.717 0.931 -11.956 1.00 84.94 75 ARG A O 1
ATOM 523 N N . PHE A 1 76 ? 14.720 -0.779 -13.429 1.00 87.81 76 PHE A N 1
ATOM 524 C CA . PHE A 1 76 ? 13.320 -1.197 -13.250 1.00 87.81 76 PHE A CA 1
ATOM 525 C C . PHE A 1 76 ? 12.283 -0.077 -13.470 1.00 87.81 76 PHE A C 1
ATOM 527 O O . PHE A 1 76 ? 11.174 -0.149 -12.951 1.00 87.81 76 PHE A O 1
ATOM 534 N N . TYR A 1 77 ? 12.626 0.946 -14.265 1.00 90.31 77 TYR A N 1
ATOM 535 C CA . TYR A 1 77 ? 11.817 2.155 -14.458 1.00 90.31 77 TYR A CA 1
ATOM 536 C C . TYR A 1 77 ? 10.343 1.871 -14.789 1.00 90.31 77 TYR A C 1
ATOM 538 O O . TYR A 1 77 ? 9.459 2.370 -14.100 1.00 90.31 77 TYR A O 1
ATOM 546 N N . ASN A 1 78 ? 10.076 1.038 -15.799 1.00 91.31 78 ASN A N 1
ATOM 547 C CA . ASN A 1 78 ? 8.709 0.742 -16.241 1.00 91.31 78 ASN A CA 1
ATOM 548 C C . ASN A 1 78 ? 7.892 0.010 -15.167 1.00 91.31 78 ASN A C 1
ATOM 550 O O . ASN A 1 78 ? 6.706 0.282 -14.996 1.00 91.31 78 ASN A O 1
ATOM 554 N N . GLU A 1 79 ? 8.529 -0.885 -14.411 1.00 90.12 79 GLU A N 1
ATOM 555 C CA . GLU A 1 79 ? 7.874 -1.623 -13.332 1.00 90.12 79 GLU A CA 1
ATOM 556 C C . GLU A 1 79 ? 7.553 -0.703 -12.150 1.00 90.12 79 GLU A C 1
ATOM 558 O O . GLU A 1 79 ? 6.419 -0.680 -11.673 1.00 90.12 79 GLU A O 1
ATOM 563 N N . ILE A 1 80 ? 8.511 0.132 -11.734 1.00 90.00 80 ILE A N 1
ATOM 564 C CA . ILE A 1 80 ? 8.295 1.154 -10.700 1.00 90.00 80 ILE A CA 1
ATOM 565 C C . ILE A 1 80 ? 7.189 2.124 -11.138 1.00 90.00 80 ILE A C 1
ATOM 567 O O . ILE A 1 80 ? 6.305 2.446 -10.348 1.00 90.00 80 ILE A O 1
ATOM 571 N N . ALA A 1 81 ? 7.182 2.556 -12.402 1.00 91.25 81 ALA A N 1
ATOM 572 C CA . ALA A 1 81 ? 6.147 3.436 -12.936 1.00 91.25 81 ALA A CA 1
ATOM 573 C C . ALA A 1 81 ? 4.752 2.788 -12.901 1.00 91.25 81 ALA A C 1
ATOM 575 O O . ALA A 1 81 ? 3.777 3.461 -12.560 1.00 91.25 81 ALA A O 1
ATOM 576 N N . ALA A 1 82 ? 4.650 1.491 -13.207 1.00 92.94 82 ALA A N 1
ATOM 577 C CA . ALA A 1 82 ? 3.397 0.746 -13.109 1.00 92.94 82 ALA A CA 1
ATOM 578 C C . ALA A 1 82 ? 2.882 0.708 -11.660 1.00 92.94 82 ALA A C 1
ATOM 580 O O . ALA A 1 82 ? 1.714 1.016 -11.411 1.00 92.94 82 ALA A O 1
ATOM 581 N N . TRP A 1 83 ? 3.771 0.428 -10.700 1.00 92.12 83 TRP A N 1
ATOM 582 C CA . TRP A 1 83 ? 3.462 0.472 -9.268 1.00 92.12 83 TRP A CA 1
ATOM 583 C C . TRP A 1 83 ? 2.989 1.850 -8.807 1.00 92.12 83 TRP A C 1
ATOM 585 O O . TRP A 1 83 ? 1.976 1.944 -8.116 1.00 92.12 83 TRP A O 1
ATOM 595 N N . MET A 1 84 ? 3.674 2.923 -9.209 1.00 92.25 84 MET A N 1
ATOM 596 C CA . MET A 1 84 ? 3.294 4.280 -8.808 1.00 92.25 84 MET A CA 1
ATOM 597 C C . MET A 1 84 ? 1.929 4.689 -9.353 1.00 92.25 84 MET A C 1
ATOM 599 O O . MET A 1 84 ? 1.152 5.309 -8.630 1.00 92.25 84 MET A O 1
ATOM 603 N N . ARG A 1 85 ? 1.606 4.321 -10.600 1.00 92.62 85 ARG A N 1
ATOM 604 C CA . ARG A 1 85 ? 0.286 4.595 -11.190 1.00 92.62 85 ARG A CA 1
ATOM 605 C C . ARG A 1 85 ? -0.827 3.884 -10.422 1.00 92.62 85 ARG A C 1
ATOM 607 O O . ARG A 1 85 ? -1.829 4.516 -10.095 1.00 92.62 85 ARG A O 1
ATOM 614 N N . ALA A 1 86 ? -0.635 2.604 -10.101 1.00 93.19 86 ALA A N 1
ATOM 615 C CA . ALA A 1 86 ? -1.601 1.840 -9.316 1.00 93.19 86 ALA A CA 1
ATOM 616 C C . ALA A 1 86 ? -1.759 2.418 -7.900 1.00 93.19 86 ALA A C 1
ATOM 618 O O . ALA A 1 86 ? -2.879 2.648 -7.445 1.00 93.19 86 ALA A O 1
ATOM 619 N N . LEU A 1 87 ? -0.646 2.718 -7.225 1.00 92.62 87 LEU A N 1
ATOM 620 C CA . LEU A 1 87 ? -0.660 3.281 -5.878 1.00 92.62 87 LEU A CA 1
ATOM 621 C C . LEU A 1 87 ? -1.320 4.657 -5.828 1.00 92.62 87 LEU A C 1
ATOM 623 O O . LEU A 1 87 ? -2.159 4.874 -4.962 1.00 92.62 87 LEU A O 1
ATOM 627 N N . SER A 1 88 ? -1.004 5.546 -6.768 1.00 92.44 88 SER A N 1
ATOM 628 C CA . SER A 1 88 ? -1.585 6.891 -6.831 1.00 92.44 88 SER A CA 1
ATOM 629 C C . SER A 1 88 ? -3.101 6.848 -7.037 1.00 92.44 88 SER A C 1
ATOM 631 O O . SER A 1 88 ? -3.833 7.537 -6.328 1.00 92.44 88 SER A O 1
ATOM 633 N N . ALA A 1 89 ? -3.598 5.972 -7.918 1.00 93.00 89 ALA A N 1
ATOM 634 C CA . ALA A 1 89 ? -5.037 5.797 -8.115 1.00 93.00 89 ALA A CA 1
ATOM 635 C C . ALA A 1 89 ? -5.742 5.332 -6.827 1.00 93.00 89 ALA A C 1
ATOM 637 O O . ALA A 1 89 ? -6.744 5.919 -6.415 1.00 93.00 89 ALA A O 1
ATOM 638 N N . ARG A 1 90 ? -5.188 4.322 -6.143 1.00 94.00 90 ARG A N 1
ATOM 639 C CA . ARG A 1 90 ? -5.747 3.821 -4.876 1.00 94.00 90 ARG A CA 1
ATOM 640 C C . ARG A 1 90 ? -5.635 4.852 -3.753 1.00 94.00 90 ARG A C 1
ATOM 642 O O . ARG A 1 90 ? -6.582 5.025 -2.994 1.00 94.00 90 ARG A O 1
ATOM 649 N N . ALA A 1 91 ? -4.512 5.557 -3.659 1.00 91.44 91 ALA A N 1
ATOM 650 C CA . ALA A 1 91 ? -4.293 6.608 -2.673 1.00 91.44 91 ALA A CA 1
ATOM 651 C C . ALA A 1 91 ? -5.321 7.734 -2.820 1.00 91.44 91 ALA A C 1
ATOM 653 O O . ALA A 1 91 ? -5.911 8.157 -1.826 1.00 91.44 91 ALA A O 1
ATOM 654 N N . TYR A 1 92 ? -5.589 8.156 -4.058 1.00 91.94 92 TYR A N 1
ATOM 655 C CA . TYR A 1 92 ? -6.603 9.159 -4.359 1.00 91.94 92 TYR A CA 1
ATOM 656 C C . TYR A 1 92 ? -8.004 8.713 -3.924 1.00 91.94 92 TYR A C 1
ATOM 658 O O . TYR A 1 92 ? -8.717 9.473 -3.267 1.00 91.94 92 TYR A O 1
ATOM 666 N N . GLU A 1 93 ? -8.399 7.476 -4.238 1.00 92.94 93 GLU A N 1
ATOM 667 C CA . GLU A 1 93 ? -9.695 6.925 -3.816 1.00 92.94 93 GLU A CA 1
ATOM 668 C C . GLU A 1 93 ? -9.851 6.908 -2.292 1.00 92.94 93 GLU A C 1
ATOM 670 O O . GLU A 1 93 ? -10.888 7.334 -1.774 1.00 92.94 93 GLU A O 1
ATOM 675 N N . LEU A 1 94 ? -8.816 6.459 -1.574 1.00 92.88 94 LEU A N 1
ATOM 676 C CA . LEU A 1 94 ? -8.831 6.402 -0.114 1.00 92.88 94 LEU A CA 1
ATOM 677 C C . LEU A 1 94 ? -8.875 7.800 0.502 1.00 92.88 94 LEU A C 1
ATOM 679 O O . LEU A 1 94 ? -9.722 8.055 1.353 1.00 92.88 94 LEU A O 1
ATOM 683 N N . ALA A 1 95 ? -8.051 8.733 0.026 1.00 88.94 95 ALA A N 1
ATOM 684 C CA . ALA A 1 95 ? -8.069 10.112 0.510 1.00 88.94 95 ALA A CA 1
ATOM 685 C C . ALA A 1 95 ? -9.437 10.783 0.286 1.00 88.94 95 ALA A C 1
ATOM 687 O O . ALA A 1 95 ? -9.919 11.534 1.135 1.00 88.94 95 ALA A O 1
ATOM 688 N N . ARG A 1 96 ? -10.112 10.478 -0.831 1.00 92.31 96 ARG A N 1
ATOM 689 C CA . ARG A 1 96 ? -11.438 11.031 -1.148 1.00 92.31 96 ARG A CA 1
ATOM 690 C C . ARG A 1 96 ? -12.569 10.450 -0.292 1.00 92.31 96 ARG A C 1
ATOM 692 O O . ARG A 1 96 ? -13.646 11.041 -0.251 1.00 92.31 96 ARG A O 1
ATOM 699 N N . SER A 1 97 ? -12.345 9.322 0.385 1.00 89.25 97 SER A N 1
ATOM 700 C CA . SER A 1 97 ? -13.329 8.702 1.287 1.00 89.25 97 SER A CA 1
ATOM 701 C C . SER A 1 97 ? -13.527 9.473 2.603 1.00 89.25 97 SER A C 1
ATOM 703 O O . SER A 1 97 ? -14.534 9.277 3.286 1.00 89.25 97 SER A O 1
ATOM 705 N N . GLY A 1 98 ? -12.589 10.367 2.942 1.00 88.25 98 GLY A N 1
ATOM 706 C CA . GLY A 1 98 ? -12.537 11.063 4.230 1.00 88.25 98 GLY A CA 1
ATOM 707 C C . GLY A 1 98 ? -11.847 10.265 5.341 1.00 88.25 98 GLY A C 1
ATOM 708 O O . GLY A 1 98 ? -11.716 10.777 6.451 1.00 88.25 98 GLY A O 1
ATOM 709 N N . ASP A 1 99 ? -11.396 9.044 5.052 1.00 92.56 99 ASP A N 1
ATOM 710 C CA . ASP A 1 99 ? -10.596 8.232 5.966 1.00 92.56 99 ASP A CA 1
ATOM 711 C C . ASP A 1 99 ? -9.126 8.645 5.882 1.00 92.56 99 ASP A C 1
ATOM 713 O O . ASP A 1 99 ? -8.645 9.045 4.822 1.00 92.56 99 ASP A O 1
ATOM 717 N N . THR A 1 100 ? -8.390 8.514 6.984 1.00 93.88 100 THR A N 1
ATOM 718 C CA . THR A 1 100 ? -6.940 8.730 6.995 1.00 93.88 100 THR A CA 1
ATOM 719 C C . THR A 1 100 ? -6.252 7.518 6.359 1.00 93.88 100 THR A C 1
ATOM 721 O O . THR A 1 100 ? -6.272 6.438 6.960 1.00 93.88 100 THR A O 1
ATOM 724 N N . PRO A 1 101 ? -5.632 7.643 5.170 1.00 93.56 101 PRO A N 1
ATOM 725 C CA . PRO A 1 101 ? -4.951 6.521 4.546 1.00 93.56 101 PRO A CA 1
ATOM 726 C C . PRO A 1 101 ? -3.619 6.236 5.250 1.00 93.56 101 PRO A C 1
ATOM 728 O O . PRO A 1 101 ? -2.811 7.137 5.479 1.00 93.56 101 PRO A O 1
ATOM 731 N N . ILE A 1 102 ? -3.365 4.966 5.555 1.00 93.81 102 ILE A N 1
ATOM 732 C CA . ILE A 1 102 ? -2.075 4.463 6.028 1.00 93.81 102 ILE A CA 1
ATOM 733 C C . ILE A 1 102 ? -1.583 3.418 5.028 1.00 93.81 102 ILE A C 1
ATOM 735 O O . ILE A 1 102 ? -2.173 2.348 4.870 1.00 93.81 102 ILE A O 1
ATOM 739 N N . PHE A 1 103 ? -0.471 3.728 4.364 1.00 93.50 103 PHE A N 1
ATOM 740 C CA . PHE A 1 103 ? 0.157 2.829 3.403 1.00 93.50 103 PHE A CA 1
ATOM 741 C C . PHE A 1 103 ? 1.196 1.949 4.095 1.00 93.50 103 PHE A C 1
ATOM 743 O O . PHE A 1 103 ? 2.152 2.446 4.693 1.00 93.50 103 PHE A O 1
ATOM 750 N N . LEU A 1 104 ? 1.024 0.634 3.996 1.00 92.06 104 LEU A N 1
ATOM 751 C CA . LEU A 1 104 ? 1.990 -0.346 4.475 1.00 92.06 104 LEU A CA 1
ATOM 752 C C . LEU A 1 104 ? 2.980 -0.603 3.345 1.00 92.06 104 LEU A C 1
ATOM 754 O O . LEU A 1 104 ? 2.645 -1.219 2.335 1.00 92.06 104 LEU A O 1
ATOM 758 N N . GLY A 1 105 ? 4.181 -0.058 3.486 1.00 82.94 105 GLY A N 1
ATOM 759 C CA . GLY A 1 105 ? 5.201 -0.156 2.452 1.00 82.94 105 GLY A CA 1
ATOM 760 C C . GLY A 1 105 ? 5.867 -1.521 2.366 1.00 82.94 105 GLY A C 1
ATOM 761 O O . GLY A 1 105 ? 5.806 -2.333 3.291 1.00 82.94 105 GLY A O 1
ATOM 762 N N . GLY A 1 106 ? 6.585 -1.702 1.260 1.00 74.69 106 GLY A N 1
ATOM 763 C CA . GLY A 1 106 ? 7.783 -2.523 1.211 1.00 74.69 106 GLY A CA 1
ATOM 764 C C . GLY A 1 106 ? 9.028 -1.639 1.210 1.00 74.69 106 GLY A C 1
ATOM 765 O O . GLY A 1 106 ? 9.652 -1.437 2.251 1.00 74.69 106 GLY A O 1
ATOM 766 N N . ASP A 1 107 ? 9.385 -1.091 0.048 1.00 75.94 107 ASP A N 1
ATOM 767 C CA . ASP A 1 107 ? 10.515 -0.171 -0.119 1.00 75.94 107 ASP A CA 1
ATOM 768 C C . ASP A 1 107 ? 10.122 1.326 -0.083 1.00 75.94 107 ASP A C 1
ATOM 770 O O . ASP A 1 107 ? 8.948 1.693 -0.006 1.00 75.94 107 ASP A O 1
ATOM 774 N N . HIS A 1 108 ? 11.122 2.217 -0.112 1.00 72.19 108 HIS A N 1
ATOM 775 C CA . HIS A 1 108 ? 10.912 3.669 -0.017 1.00 72.19 108 HIS A CA 1
ATOM 776 C C . HIS A 1 108 ? 10.309 4.313 -1.280 1.00 72.19 108 HIS A C 1
ATOM 778 O O . HIS A 1 108 ? 9.835 5.452 -1.199 1.00 72.19 108 HIS A O 1
ATOM 784 N N . SER A 1 109 ? 10.297 3.622 -2.429 1.00 66.88 109 SER A N 1
ATOM 785 C CA . SER A 1 109 ? 9.717 4.155 -3.673 1.00 66.88 109 SER A CA 1
ATOM 786 C C . SER A 1 109 ? 8.211 4.389 -3.554 1.00 66.88 109 SER A C 1
ATOM 788 O O . SER A 1 109 ? 7.680 5.263 -4.232 1.00 66.88 109 SER A O 1
ATOM 790 N N . LEU A 1 110 ? 7.556 3.713 -2.602 1.00 71.31 110 LEU A N 1
ATOM 791 C CA . LEU A 1 110 ? 6.176 3.945 -2.174 1.00 71.31 110 LEU A CA 1
ATOM 792 C C . LEU A 1 110 ? 5.811 5.431 -2.046 1.00 71.31 110 LEU A C 1
ATOM 794 O O . LEU A 1 110 ? 4.735 5.844 -2.474 1.00 71.31 110 LEU A O 1
ATOM 798 N N . SER A 1 111 ? 6.713 6.230 -1.465 1.00 64.44 111 SER A N 1
ATOM 799 C CA . SER A 1 111 ? 6.473 7.652 -1.190 1.00 64.44 111 SER A CA 1
ATOM 800 C C . SER A 1 111 ? 6.101 8.451 -2.444 1.00 64.44 111 SER A C 1
ATOM 802 O O . SER A 1 111 ? 5.269 9.355 -2.373 1.00 64.44 111 SER A O 1
ATOM 804 N N . MET A 1 112 ? 6.654 8.072 -3.601 1.00 72.12 112 MET A N 1
ATOM 805 C CA . MET A 1 112 ? 6.388 8.717 -4.886 1.00 72.12 112 MET A CA 1
ATOM 806 C C . MET A 1 112 ? 4.963 8.469 -5.390 1.00 72.12 112 MET A C 1
ATOM 808 O O . MET A 1 112 ? 4.447 9.290 -6.132 1.00 72.12 112 MET A O 1
ATOM 812 N N . GLY A 1 113 ? 4.309 7.375 -4.995 1.00 57.94 113 GLY A N 1
ATOM 813 C CA . GLY A 1 113 ? 2.927 7.090 -5.388 1.00 57.94 113 GLY A CA 1
ATOM 814 C C . GLY A 1 113 ? 1.898 7.518 -4.343 1.00 57.94 113 GLY A C 1
ATOM 815 O O . GLY A 1 113 ? 0.745 7.731 -4.698 1.00 57.94 113 GLY A O 1
ATOM 816 N N . SER A 1 114 ? 2.290 7.660 -3.073 1.00 58.53 114 SER A N 1
ATOM 817 C CA . SER A 1 114 ? 1.368 8.002 -1.981 1.00 58.53 114 SER A CA 1
ATOM 818 C C . SER A 1 114 ? 1.182 9.507 -1.745 1.00 58.53 114 SER A C 1
ATOM 820 O O . SER A 1 114 ? 0.186 9.890 -1.141 1.00 58.53 114 SER A O 1
ATOM 822 N N . VAL A 1 115 ? 2.140 10.350 -2.155 1.00 66.19 115 VAL A N 1
ATOM 823 C CA . VAL A 1 115 ? 2.115 11.818 -1.932 1.00 66.19 115 VAL A CA 1
ATOM 824 C C . VAL A 1 115 ? 1.735 12.614 -3.195 1.00 66.19 115 VAL A C 1
ATOM 826 O O . VAL A 1 115 ? 1.400 13.788 -3.083 1.00 66.19 115 VAL A O 1
ATOM 829 N N . ASN A 1 116 ? 1.808 11.984 -4.371 1.00 51.59 116 ASN A N 1
ATOM 830 C CA . ASN A 1 116 ? 1.713 12.617 -5.695 1.00 51.59 116 ASN A CA 1
ATOM 831 C C . ASN A 1 116 ? 0.402 13.362 -5.969 1.00 51.59 116 ASN A C 1
ATOM 833 O O . ASN A 1 116 ? -0.672 12.777 -5.701 1.00 51.59 116 ASN A O 1
#